Protein AF-K9GCH3-F1 (afdb_monomer_lite)

Radius of gyration: 25.41 Å; chains: 1; bounding box: 49×34×101 Å

Organism: Penicillium digitatum (strain PHI26 / CECT 20796) (NCBI:txid1170229)

Secondary structure (DSSP, 8-state):
-PPPHHHHHHHHHHHHHHHHHHHHHHHHHH--S--HHHHHHHHHHHHHHHHHHHHHHTT---HHHHHHHHHHHHHHHHHHHHHHHHHHTTTTHHHHHHHH-TTTGGGGGGSTTS-HHHHHHHHHHHHHHHHHHHHHHHHHHHTS-----PPP-----

Foldseek 3Di:
DDDDPVRVVLVVVVCVLCVLVVVLVVVVVPDPDDCLQVVVVSLVVNLVSLVVLLVVLVVPDDVSSVVVNVVSVVVSVVSCVVVVCVCPVPVHSSLLVNLVDPVRHLVVQVDPVHDPVVSVSSVVSNVVVCVVVVVVVVVVVVPPDDDDPDDDDDDDD

pLDDT: mean 81.86, std 14.92, range [34.97, 95.19]

Sequence (157 aa):
MALNNDEWRQIDYLLCLTKPFYEYTLALSKTRDVTAHLVFQIYNMLFEHLEKSIKQLQRKHVPWKQQMLSSLEAGRLKLDEYYSQTDHDRDHIYAISTMLAPDNRFQFFLTDDWTKEWRDKYRASFQDTLLPYQERQAMTINDRPGICRSEKSVQND

Structure (mmCIF, N/CA/C/O backbone):
data_AF-K9GCH3-F1
#
_entry.id   AF-K9GCH3-F1
#
loop_
_atom_site.group_PDB
_atom_site.id
_atom_site.type_symbol
_atom_site.label_atom_id
_atom_site.label_alt_id
_atom_site.label_comp_id
_atom_site.label_asym_id
_atom_site.label_entity_id
_atom_site.label_seq_id
_atom_site.pdbx_PDB_ins_code
_atom_site.Cartn_x
_atom_site.Cartn_y
_atom_site.Cartn_z
_atom_site.occupancy
_atom_site.B_iso_or_equiv
_atom_site.auth_seq_id
_atom_site.auth_comp_id
_atom_site.auth_asym_id
_atom_site.auth_atom_id
_atom_site.pdbx_PDB_model_num
ATOM 1 N N . MET A 1 1 ? -11.963 -17.319 31.249 1.00 64.12 1 MET A N 1
ATOM 2 C CA . MET A 1 1 ? -12.598 -15.984 31.196 1.00 64.12 1 MET A CA 1
ATOM 3 C C . MET A 1 1 ? -13.228 -15.827 29.826 1.00 64.12 1 MET A C 1
ATOM 5 O O . MET A 1 1 ? -12.557 -16.140 28.853 1.00 64.12 1 MET A O 1
ATOM 9 N N . ALA A 1 2 ? -14.499 -15.434 29.755 1.00 81.50 2 ALA A N 1
ATOM 10 C CA . ALA A 1 2 ? -15.162 -15.110 28.493 1.00 81.50 2 ALA A CA 1
ATOM 11 C C . ALA A 1 2 ? -15.005 -13.609 28.224 1.00 81.50 2 ALA A C 1
ATOM 13 O O . ALA A 1 2 ? -15.106 -12.819 29.162 1.00 81.50 2 ALA A O 1
ATOM 14 N N . LEU A 1 3 ? -14.740 -13.241 26.971 1.00 87.12 3 LEU A N 1
ATOM 15 C CA . LEU A 1 3 ? -14.638 -11.843 26.560 1.00 87.12 3 LEU A CA 1
ATOM 16 C C . LEU A 1 3 ? -16.002 -11.156 26.671 1.00 87.12 3 LEU A C 1
ATOM 18 O O . LEU A 1 3 ? -17.043 -11.767 26.407 1.00 87.12 3 LEU A O 1
ATOM 22 N N . ASN A 1 4 ? -15.991 -9.883 27.044 1.00 91.38 4 ASN A N 1
ATOM 23 C CA . ASN A 1 4 ? -17.181 -9.047 27.068 1.00 91.38 4 ASN A CA 1
ATOM 24 C C . ASN A 1 4 ? -17.559 -8.560 25.652 1.00 91.38 4 ASN A C 1
ATOM 26 O O . ASN A 1 4 ? -16.817 -8.726 24.684 1.00 91.38 4 ASN A O 1
ATOM 30 N N . ASN A 1 5 ? -18.738 -7.947 25.518 1.00 89.38 5 ASN A N 1
ATOM 31 C CA . ASN A 1 5 ? -19.256 -7.507 24.217 1.00 89.38 5 ASN A CA 1
ATOM 32 C C . ASN A 1 5 ? -18.364 -6.473 23.509 1.00 89.38 5 ASN A C 1
ATOM 34 O O . ASN A 1 5 ? -18.301 -6.464 22.280 1.00 89.38 5 ASN A O 1
ATOM 38 N N . ASP A 1 6 ? -17.693 -5.595 24.254 1.00 88.19 6 ASP A N 1
ATOM 39 C CA . ASP A 1 6 ? -16.802 -4.595 23.665 1.00 88.19 6 ASP A CA 1
ATOM 40 C C . ASP A 1 6 ? -15.468 -5.212 23.239 1.00 88.19 6 ASP A C 1
ATOM 42 O O . ASP A 1 6 ? -14.931 -4.835 22.200 1.00 88.19 6 ASP A O 1
ATOM 46 N N . GLU A 1 7 ? -14.959 -6.190 23.984 1.00 90.12 7 GLU A N 1
ATOM 47 C CA . GLU A 1 7 ? -13.775 -6.969 23.613 1.00 90.12 7 GLU A CA 1
ATOM 48 C C . GLU A 1 7 ? -14.023 -7.800 22.347 1.00 90.12 7 GLU A C 1
ATOM 50 O O . GLU A 1 7 ? -13.195 -7.792 21.438 1.00 90.12 7 GLU A O 1
ATOM 55 N N . TRP A 1 8 ? -15.190 -8.440 22.217 1.00 93.81 8 TRP A N 1
ATOM 56 C CA . TRP A 1 8 ? -15.566 -9.129 20.977 1.00 93.81 8 TRP A CA 1
ATOM 57 C C . TRP A 1 8 ? -15.628 -8.176 19.783 1.00 93.81 8 TRP A C 1
ATOM 59 O O . TRP A 1 8 ? -15.071 -8.467 18.728 1.00 93.81 8 TRP A O 1
ATOM 69 N N . ARG A 1 9 ? -16.214 -6.987 19.965 1.00 91.06 9 ARG A N 1
ATOM 70 C CA . ARG A 1 9 ? -16.244 -5.955 18.918 1.00 91.06 9 ARG A CA 1
ATOM 71 C C . ARG A 1 9 ? -14.855 -5.454 18.537 1.00 91.06 9 ARG A C 1
ATOM 73 O O . ARG A 1 9 ? -14.632 -5.131 17.373 1.00 91.06 9 ARG A O 1
ATOM 80 N N . GLN A 1 10 ? -13.932 -5.360 19.494 1.00 91.38 10 GLN A N 1
ATOM 81 C CA . GLN A 1 10 ? -12.538 -5.015 19.210 1.00 91.38 10 GLN A CA 1
ATOM 82 C C . GLN A 1 10 ? -11.875 -6.085 18.341 1.00 91.38 10 GLN A C 1
ATOM 84 O O . GLN A 1 10 ? -11.209 -5.736 17.367 1.00 91.38 10 GLN A O 1
ATOM 89 N N . ILE A 1 11 ? -12.100 -7.367 18.645 1.00 92.69 11 ILE A N 1
ATOM 90 C CA . ILE A 1 11 ? -11.590 -8.486 17.841 1.00 92.69 11 ILE A CA 1
ATOM 91 C C . ILE A 1 11 ? -12.171 -8.452 16.429 1.00 92.69 11 ILE A C 1
ATOM 93 O O . ILE A 1 11 ? -11.406 -8.523 15.471 1.00 92.69 11 ILE A O 1
ATOM 97 N N . ASP A 1 12 ? -13.485 -8.277 16.280 1.00 92.75 12 ASP A N 1
ATOM 98 C CA . ASP A 1 12 ? -14.121 -8.177 14.960 1.00 92.75 12 ASP A CA 1
ATOM 99 C C . ASP A 1 12 ? -13.510 -7.043 14.131 1.00 92.75 12 ASP A C 1
ATOM 101 O O . ASP A 1 12 ? -13.238 -7.193 12.938 1.00 92.75 12 ASP A O 1
ATOM 105 N N . TYR A 1 13 ? -13.241 -5.906 14.777 1.00 91.44 13 TYR A N 1
ATOM 106 C CA . TYR A 1 13 ? -12.613 -4.767 14.125 1.00 91.44 13 TYR A CA 1
ATOM 107 C C . TYR A 1 13 ? -11.171 -5.075 13.702 1.00 91.44 13 TYR A C 1
ATOM 109 O O . TYR A 1 13 ? -10.799 -4.801 12.564 1.00 91.44 13 TYR A O 1
ATOM 117 N N . LEU A 1 14 ? -10.372 -5.695 14.576 1.00 91.94 14 LEU A N 1
ATOM 118 C CA . LEU A 1 14 ? -9.004 -6.120 14.262 1.00 91.94 14 LEU A CA 1
ATOM 119 C C . LEU A 1 14 ? -8.967 -7.138 13.123 1.00 91.94 14 LEU A C 1
ATOM 121 O O . LEU A 1 14 ? -8.120 -7.033 12.236 1.00 91.94 14 LEU A O 1
ATOM 125 N N . LEU A 1 15 ? -9.895 -8.093 13.103 1.00 93.69 15 LEU A N 1
ATOM 126 C CA . LEU A 1 15 ? -10.019 -9.058 12.015 1.00 93.69 15 LEU A CA 1
ATOM 127 C C . LEU A 1 15 ? -10.349 -8.349 10.704 1.00 93.69 15 LEU A C 1
ATOM 129 O O . LEU A 1 15 ? -9.699 -8.601 9.695 1.00 93.69 15 LEU A O 1
ATOM 133 N N . CYS A 1 16 ? -11.299 -7.415 10.716 1.00 92.62 16 CYS A N 1
ATOM 134 C CA . CYS A 1 16 ? -11.660 -6.650 9.525 1.00 92.62 16 CYS A CA 1
ATOM 135 C C . CYS A 1 16 ? -10.485 -5.794 9.014 1.00 92.62 16 CYS A C 1
ATOM 137 O O . CYS A 1 16 ? -10.238 -5.719 7.811 1.00 92.62 16 CYS A O 1
ATOM 139 N N . LEU A 1 17 ? -9.709 -5.203 9.928 1.00 92.25 17 LEU A N 1
ATOM 140 C CA . LEU A 1 17 ? -8.514 -4.428 9.599 1.00 92.25 17 LEU A CA 1
ATOM 141 C C . LEU A 1 17 ? -7.393 -5.282 9.001 1.00 92.25 17 LEU A C 1
ATOM 143 O O . LEU A 1 17 ? -6.761 -4.861 8.036 1.00 92.25 17 LEU A O 1
ATOM 147 N N . THR A 1 18 ? -7.137 -6.457 9.576 1.00 93.06 18 THR A N 1
ATOM 148 C CA . THR A 1 18 ? -5.985 -7.310 9.231 1.00 93.06 18 THR A CA 1
ATOM 149 C C . THR A 1 18 ? -6.273 -8.294 8.102 1.00 93.06 18 THR A C 1
ATOM 151 O O . THR A 1 18 ? -5.343 -8.758 7.443 1.00 93.06 18 THR A O 1
ATOM 154 N N . LYS A 1 19 ? -7.545 -8.582 7.816 1.00 94.44 19 LYS A N 1
ATOM 155 C CA . LYS A 1 19 ? -7.950 -9.514 6.760 1.00 94.44 19 LYS A CA 1
ATOM 156 C C . LYS A 1 19 ? -7.368 -9.168 5.379 1.00 94.44 19 LYS A C 1
ATOM 158 O O . LYS A 1 19 ? -6.804 -10.079 4.778 1.00 94.44 19 LYS A O 1
ATOM 163 N N . PRO A 1 20 ? -7.386 -7.910 4.891 1.00 94.44 20 PRO A N 1
ATOM 164 C CA . PRO A 1 20 ? -6.753 -7.583 3.611 1.00 94.44 20 PRO A CA 1
ATOM 165 C C . PRO A 1 20 ? -5.253 -7.901 3.579 1.00 94.44 20 PRO A C 1
ATOM 167 O O . PRO A 1 20 ? -4.752 -8.418 2.585 1.00 94.44 20 PRO A O 1
ATOM 170 N N . PHE A 1 21 ? -4.529 -7.675 4.682 1.00 91.31 21 PHE A N 1
ATOM 171 C CA . PHE A 1 21 ? -3.108 -8.031 4.776 1.00 91.31 21 PHE A CA 1
ATOM 172 C C . PHE A 1 21 ? -2.906 -9.539 4.639 1.00 91.31 21 PHE A C 1
ATOM 174 O O . PHE A 1 21 ? -2.030 -9.984 3.896 1.00 91.31 21 PHE A O 1
ATOM 181 N N . TYR A 1 22 ? -3.733 -10.331 5.321 1.00 93.19 22 TYR A N 1
ATOM 182 C CA . TYR A 1 22 ? -3.701 -11.785 5.201 1.00 93.19 22 TYR A CA 1
ATOM 183 C C . TYR A 1 22 ? -4.010 -12.248 3.772 1.00 93.19 22 TYR A C 1
ATOM 185 O O . TYR A 1 22 ? -3.278 -13.061 3.214 1.00 93.19 22 TYR A O 1
ATOM 193 N N . GLU A 1 23 ? -5.061 -11.713 3.152 1.00 94.06 23 GLU A N 1
ATOM 194 C CA . GLU A 1 23 ? -5.471 -12.105 1.802 1.00 94.06 23 GLU A CA 1
ATOM 195 C C . GLU A 1 23 ? -4.392 -11.787 0.763 1.00 94.06 23 GLU A C 1
ATOM 197 O O . GLU A 1 23 ? -4.042 -12.658 -0.035 1.00 94.06 23 GLU A O 1
ATOM 202 N N . TYR A 1 24 ? -3.797 -10.592 0.810 1.00 92.19 24 TYR A N 1
ATOM 203 C CA . TYR A 1 24 ? -2.739 -10.222 -0.128 1.00 92.19 24 TYR A CA 1
ATOM 204 C C . TYR A 1 24 ? -1.436 -10.984 0.106 1.00 92.19 24 TYR A C 1
ATOM 206 O O . TYR A 1 24 ? -0.814 -11.427 -0.858 1.00 92.19 24 TYR A O 1
ATOM 214 N N . THR A 1 25 ? -1.023 -11.195 1.359 1.00 89.06 25 THR A N 1
ATOM 215 C CA . THR A 1 25 ? 0.178 -12.002 1.652 1.00 89.06 25 THR A CA 1
ATOM 216 C C . THR A 1 25 ? -0.012 -13.463 1.242 1.00 89.06 25 THR A C 1
ATOM 218 O O . THR A 1 25 ? 0.889 -14.070 0.657 1.00 89.06 25 THR A O 1
ATOM 221 N N . LEU A 1 26 ? -1.208 -14.022 1.448 1.00 91.56 26 LEU A N 1
ATOM 222 C CA . LEU A 1 26 ? -1.549 -15.361 0.982 1.00 91.56 26 LEU A CA 1
ATOM 223 C C . LEU A 1 26 ? -1.569 -15.441 -0.549 1.00 91.56 26 LEU A C 1
ATOM 225 O O . LEU A 1 26 ? -1.064 -16.412 -1.107 1.00 91.56 26 LEU A O 1
ATOM 229 N N . ALA A 1 27 ? -2.129 -14.443 -1.231 1.00 89.56 27 ALA A N 1
ATOM 230 C CA . ALA A 1 27 ? -2.123 -14.390 -2.689 1.00 89.56 27 ALA A CA 1
ATOM 231 C C . ALA A 1 27 ? -0.687 -14.329 -3.233 1.00 89.56 27 ALA A C 1
ATOM 233 O O . ALA A 1 27 ? -0.313 -15.165 -4.051 1.00 89.56 27 ALA A O 1
ATOM 234 N N . LEU A 1 28 ? 0.142 -13.420 -2.706 1.00 88.88 28 LEU A N 1
ATOM 235 C CA . LEU A 1 28 ? 1.542 -13.268 -3.108 1.00 88.88 28 LEU A CA 1
ATOM 236 C C . LEU A 1 28 ? 2.371 -14.535 -2.870 1.00 88.88 28 LEU A C 1
ATOM 238 O O . LEU A 1 28 ? 3.164 -14.904 -3.728 1.00 88.88 28 LEU A O 1
ATOM 242 N N . SER A 1 29 ? 2.174 -15.224 -1.742 1.00 87.44 29 SER A N 1
ATOM 243 C CA . SER A 1 29 ? 2.915 -16.458 -1.424 1.00 87.44 29 SER A CA 1
ATOM 244 C C . SER A 1 29 ? 2.577 -17.646 -2.330 1.00 87.44 29 SER A C 1
ATOM 246 O O . SER A 1 29 ? 3.364 -18.586 -2.431 1.00 87.44 29 SER A O 1
ATOM 248 N N . LYS A 1 30 ? 1.416 -17.622 -2.996 1.00 88.75 30 LYS A N 1
ATOM 249 C CA . LYS A 1 30 ? 1.009 -18.653 -3.963 1.00 88.75 30 LYS A CA 1
ATOM 250 C C . LYS A 1 30 ? 1.515 -18.368 -5.377 1.00 88.75 30 LYS A C 1
ATOM 252 O O . LYS A 1 30 ? 1.554 -19.290 -6.194 1.00 88.75 30 LYS A O 1
ATOM 257 N N . THR A 1 31 ? 1.893 -17.127 -5.668 1.00 86.06 31 THR A N 1
ATOM 258 C CA . THR A 1 31 ? 2.397 -16.720 -6.981 1.00 86.06 31 THR A CA 1
ATOM 259 C C . THR A 1 31 ? 3.834 -17.196 -7.167 1.00 86.06 31 THR A C 1
ATOM 261 O O . THR A 1 31 ? 4.685 -16.990 -6.306 1.00 86.06 31 THR A O 1
ATOM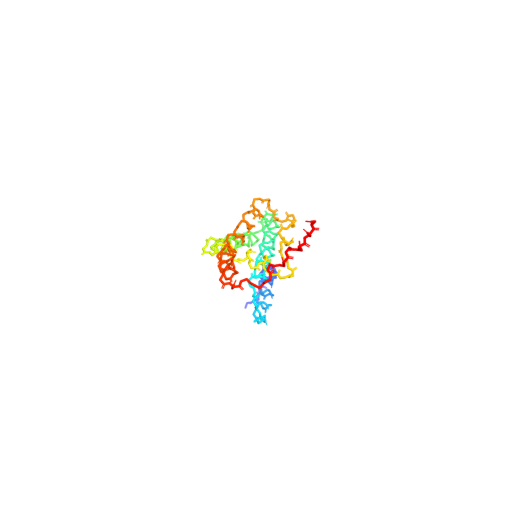 264 N N . ARG A 1 32 ? 4.109 -17.847 -8.302 1.00 83.31 32 ARG A N 1
ATOM 265 C CA . ARG A 1 32 ? 5.452 -18.345 -8.654 1.00 83.31 32 ARG A CA 1
ATOM 266 C C . ARG A 1 32 ? 6.221 -17.417 -9.597 1.00 83.31 32 ARG A C 1
ATOM 268 O O . ARG A 1 32 ? 7.422 -17.600 -9.767 1.00 83.31 32 ARG A O 1
ATOM 275 N N . ASP A 1 33 ? 5.533 -16.442 -10.180 1.00 83.00 33 ASP A N 1
ATOM 276 C CA . ASP A 1 33 ? 6.090 -15.464 -11.113 1.00 83.00 33 ASP A CA 1
ATOM 277 C C . ASP A 1 33 ? 6.608 -14.205 -10.399 1.00 83.00 33 ASP A C 1
ATOM 279 O O . ASP A 1 33 ? 6.483 -14.050 -9.183 1.00 83.00 33 ASP A O 1
ATOM 283 N N . VAL A 1 34 ? 7.194 -13.278 -11.162 1.00 82.31 34 VAL A N 1
ATOM 284 C CA . VAL A 1 34 ? 7.693 -11.996 -10.643 1.00 82.31 34 VAL A CA 1
ATOM 285 C C . VAL A 1 34 ? 6.536 -11.166 -10.086 1.00 82.31 34 VAL A C 1
ATOM 287 O O . VAL A 1 34 ? 5.636 -10.773 -10.819 1.00 82.31 34 VAL A O 1
ATOM 290 N N . THR A 1 35 ? 6.587 -10.831 -8.799 1.00 84.44 35 THR A N 1
ATOM 291 C CA . THR A 1 35 ? 5.484 -10.170 -8.078 1.00 84.44 35 THR A CA 1
ATOM 292 C C . THR A 1 35 ? 5.692 -8.679 -7.830 1.00 84.44 35 THR A C 1
ATOM 294 O O . THR A 1 35 ? 4.779 -8.022 -7.341 1.00 84.44 35 THR A O 1
ATOM 297 N N . ALA A 1 36 ? 6.850 -8.109 -8.181 1.00 84.25 36 ALA A N 1
ATOM 298 C CA . ALA A 1 36 ? 7.194 -6.721 -7.846 1.00 84.25 36 ALA A CA 1
ATOM 299 C C . ALA A 1 36 ? 6.146 -5.686 -8.313 1.00 84.25 36 ALA A C 1
ATOM 301 O O . ALA A 1 36 ? 5.867 -4.726 -7.603 1.00 84.25 36 ALA A O 1
ATOM 302 N N . HIS A 1 37 ? 5.514 -5.903 -9.469 1.00 81.31 37 HIS A N 1
ATOM 303 C CA . HIS A 1 37 ? 4.439 -5.041 -9.972 1.00 81.31 37 HIS A CA 1
ATOM 304 C C . HIS A 1 37 ? 3.130 -5.170 -9.168 1.00 81.31 37 HIS A C 1
ATOM 306 O O . HIS A 1 37 ? 2.453 -4.178 -8.916 1.00 81.31 37 HIS A O 1
ATOM 312 N N . LEU A 1 38 ? 2.790 -6.382 -8.714 1.00 84.56 38 LEU A N 1
ATOM 313 C CA . LEU A 1 38 ? 1.615 -6.637 -7.868 1.00 84.56 38 LEU A CA 1
ATOM 314 C C . LEU A 1 38 ? 1.787 -6.018 -6.487 1.00 84.56 38 LEU A C 1
ATOM 316 O O . LEU A 1 38 ? 0.848 -5.482 -5.908 1.00 84.56 38 LEU A O 1
ATOM 320 N N . VAL A 1 39 ? 3.009 -6.096 -5.969 1.00 85.31 39 VAL A N 1
ATOM 321 C CA . VAL A 1 39 ? 3.390 -5.586 -4.659 1.00 85.31 39 VAL A CA 1
ATOM 322 C C . VAL A 1 39 ? 3.090 -4.084 -4.546 1.00 85.31 39 VAL A C 1
ATOM 324 O O . VAL A 1 39 ? 2.462 -3.670 -3.574 1.00 85.31 39 VAL A O 1
ATOM 327 N N . PHE A 1 40 ? 3.403 -3.293 -5.579 1.00 83.75 40 PHE A N 1
ATOM 328 C CA . PHE A 1 40 ? 3.076 -1.862 -5.622 1.00 83.75 40 PHE A CA 1
ATOM 329 C C . PHE A 1 40 ? 1.569 -1.590 -5.513 1.00 83.75 40 PHE A C 1
ATOM 331 O O . PHE A 1 40 ? 1.121 -0.776 -4.706 1.00 83.75 40 PHE A O 1
ATOM 338 N N . GLN A 1 41 ? 0.770 -2.308 -6.304 1.00 83.75 41 GLN A N 1
ATOM 339 C CA . GLN A 1 41 ? -0.684 -2.169 -6.296 1.00 83.75 41 GLN A CA 1
ATOM 340 C C . GLN A 1 41 ? -1.286 -2.578 -4.945 1.00 83.75 41 GLN A C 1
ATOM 342 O O . GLN A 1 41 ? -2.157 -1.886 -4.417 1.00 83.75 41 GLN A O 1
ATOM 347 N N . ILE A 1 42 ? -0.806 -3.682 -4.371 1.00 88.19 42 ILE A N 1
ATOM 348 C CA . ILE A 1 42 ? -1.227 -4.175 -3.056 1.00 88.19 42 ILE A CA 1
ATOM 349 C C . ILE A 1 42 ? -0.964 -3.128 -1.977 1.00 88.19 42 ILE A C 1
ATOM 351 O O . ILE A 1 42 ? -1.830 -2.908 -1.131 1.00 88.19 42 ILE A O 1
ATOM 355 N N . TYR A 1 43 ? 0.181 -2.446 -2.019 1.00 85.56 43 TYR A N 1
ATOM 356 C CA . TYR A 1 43 ? 0.473 -1.390 -1.055 1.00 85.56 43 TYR A CA 1
ATOM 357 C C . TYR A 1 43 ? -0.519 -0.247 -1.140 1.00 85.56 43 TYR A C 1
ATOM 359 O O . TYR A 1 43 ? -1.115 0.079 -0.117 1.00 85.56 43 TYR A O 1
ATOM 367 N N . ASN A 1 44 ? -0.788 0.286 -2.331 1.00 84.81 44 ASN A N 1
ATOM 368 C CA . ASN A 1 44 ? -1.770 1.363 -2.476 1.00 84.81 44 ASN A CA 1
ATOM 369 C C . ASN A 1 44 ? -3.140 0.968 -1.898 1.00 84.81 44 ASN A C 1
ATOM 371 O O . ASN A 1 44 ? -3.725 1.728 -1.128 1.00 84.81 44 ASN A O 1
ATOM 375 N N . MET A 1 45 ? -3.604 -0.259 -2.162 1.00 89.06 45 MET A N 1
ATOM 376 C CA . MET A 1 45 ? -4.867 -0.762 -1.603 1.00 89.06 45 MET A CA 1
ATOM 377 C C . MET A 1 45 ? -4.833 -0.907 -0.072 1.00 89.06 45 MET A C 1
ATOM 379 O O . MET A 1 45 ? -5.818 -0.601 0.603 1.00 89.06 45 MET A O 1
ATOM 383 N N . LEU A 1 46 ? -3.715 -1.369 0.499 1.00 90.94 46 LEU A N 1
ATOM 384 C CA . LEU A 1 46 ? -3.548 -1.503 1.949 1.00 90.94 46 LEU A CA 1
ATOM 385 C C . LEU A 1 46 ? -3.495 -0.141 2.654 1.00 90.94 46 LEU A C 1
ATOM 387 O O . LEU A 1 46 ? -4.136 0.026 3.695 1.00 90.94 46 LEU A O 1
ATOM 391 N N . PHE A 1 47 ? -2.784 0.838 2.089 1.00 89.94 47 PHE A N 1
ATOM 392 C CA . PHE A 1 47 ? -2.765 2.207 2.609 1.00 89.94 47 PHE A CA 1
ATOM 393 C C . PHE A 1 47 ? -4.149 2.839 2.548 1.00 89.94 47 PHE A C 1
ATOM 395 O O . PHE A 1 47 ? -4.619 3.367 3.554 1.00 89.94 47 PHE A O 1
ATOM 402 N N . GLU A 1 48 ? -4.842 2.718 1.417 1.00 90.62 48 GLU A N 1
ATOM 403 C CA . GLU A 1 48 ? -6.189 3.261 1.265 1.00 90.62 48 GLU A CA 1
ATOM 404 C C . GLU A 1 48 ? -7.166 2.647 2.289 1.00 90.62 48 GLU A C 1
ATOM 406 O O . GLU A 1 48 ? -7.967 3.357 2.905 1.00 90.62 48 GLU A O 1
ATOM 411 N N . HIS A 1 49 ? -7.074 1.334 2.529 1.00 93.19 49 HIS A N 1
ATOM 412 C CA . HIS A 1 49 ? -7.854 0.632 3.555 1.00 93.19 49 HIS A CA 1
ATOM 413 C C . HIS A 1 49 ? -7.583 1.162 4.971 1.00 93.19 49 HIS A C 1
ATOM 415 O O . HIS A 1 49 ? -8.525 1.445 5.727 1.00 93.19 49 HIS A O 1
ATOM 421 N N . LEU A 1 50 ? -6.309 1.351 5.330 1.00 92.94 50 LEU A N 1
ATOM 422 C CA . LEU A 1 50 ? -5.929 1.928 6.621 1.00 92.94 50 LEU A CA 1
ATOM 423 C C . LEU A 1 50 ? -6.421 3.369 6.764 1.00 92.94 50 LEU A C 1
ATOM 425 O O . LEU A 1 50 ? -7.022 3.711 7.780 1.00 92.94 50 LEU A O 1
ATOM 429 N N . GLU A 1 51 ? -6.234 4.205 5.748 1.00 93.12 51 GLU A N 1
ATOM 430 C CA . GLU A 1 51 ? -6.647 5.608 5.779 1.00 93.12 51 GLU A CA 1
ATOM 431 C C . GLU A 1 51 ? -8.162 5.770 5.888 1.00 93.12 51 GLU A C 1
ATOM 433 O O . GLU A 1 51 ? -8.643 6.606 6.659 1.00 93.12 51 GLU A O 1
ATOM 438 N N . LYS A 1 52 ? -8.938 4.9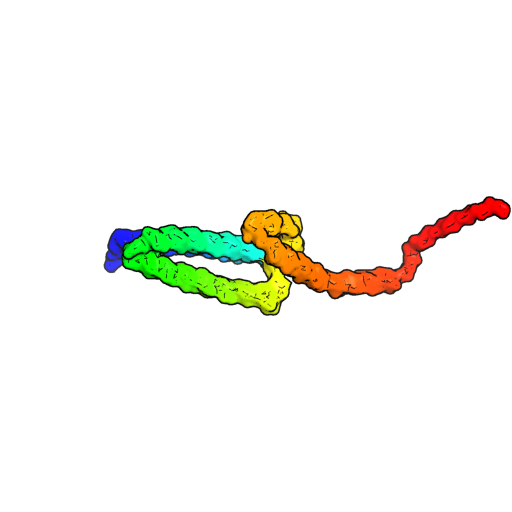51 5.167 1.00 93.44 52 LYS A N 1
ATOM 439 C CA . LYS A 1 52 ? -10.400 4.899 5.319 1.00 93.44 52 LYS A CA 1
ATOM 440 C C . LYS A 1 52 ? -10.782 4.547 6.757 1.00 93.44 52 LYS A C 1
ATOM 442 O O . LYS A 1 52 ? -11.647 5.208 7.336 1.00 93.44 52 LYS A O 1
ATOM 447 N N . SER A 1 53 ? -10.118 3.555 7.345 1.00 93.56 53 SER A N 1
ATOM 448 C CA . SER A 1 53 ? -10.373 3.108 8.718 1.00 93.56 53 SER A CA 1
ATOM 449 C C . SER A 1 53 ? -10.014 4.176 9.760 1.00 93.56 53 SER A C 1
ATOM 451 O O . SER A 1 53 ? -10.800 4.435 10.674 1.00 93.56 53 SER A O 1
ATOM 453 N N . ILE A 1 54 ? -8.878 4.859 9.587 1.00 94.75 54 ILE A N 1
ATOM 454 C CA . ILE A 1 54 ? -8.440 5.994 10.415 1.00 94.75 54 ILE A CA 1
ATOM 455 C C . ILE A 1 54 ? -9.472 7.128 10.344 1.00 94.75 54 ILE A C 1
ATOM 457 O O . ILE A 1 54 ? -9.992 7.549 11.378 1.00 94.75 54 ILE A O 1
ATOM 461 N N . LYS A 1 55 ? -9.865 7.561 9.135 1.00 94.94 55 LYS A N 1
ATOM 462 C CA . LYS A 1 55 ? -10.870 8.626 8.927 1.00 94.94 55 LYS A CA 1
ATOM 463 C C . LYS A 1 55 ? -12.208 8.314 9.606 1.00 94.94 55 LYS A C 1
ATOM 465 O O . LYS A 1 55 ? -12.886 9.215 10.102 1.00 94.94 55 LYS A O 1
ATOM 470 N N . GLN A 1 56 ? -12.615 7.044 9.635 1.00 92.25 56 GLN A N 1
ATOM 471 C CA . GLN A 1 56 ? -13.836 6.620 10.324 1.00 92.25 56 GLN A CA 1
ATOM 472 C C . GLN A 1 56 ? -13.698 6.673 11.853 1.00 92.25 56 GLN A C 1
ATOM 474 O O . GLN A 1 56 ? -14.640 7.096 12.532 1.00 92.25 56 GLN A O 1
ATOM 479 N N . LEU A 1 57 ? -12.544 6.270 12.396 1.00 92.38 57 LEU A N 1
ATOM 480 C CA . LEU A 1 57 ? -12.276 6.243 13.837 1.00 92.38 57 LEU A CA 1
ATOM 481 C C . LEU A 1 57 ? -12.020 7.625 14.439 1.00 92.38 57 LEU A C 1
ATOM 483 O O . LEU A 1 57 ? -12.434 7.860 15.572 1.00 92.38 57 LEU A O 1
ATOM 487 N N . GLN A 1 58 ? -11.451 8.563 13.678 1.00 93.19 58 GLN A N 1
ATOM 488 C CA . GLN A 1 58 ? -11.253 9.957 14.106 1.00 93.19 58 GLN A CA 1
ATOM 489 C C . GLN A 1 58 ? -12.549 10.621 14.598 1.00 93.19 58 GLN A C 1
ATOM 491 O O . GLN A 1 58 ? -12.524 11.479 15.473 1.00 93.19 58 GLN A O 1
ATOM 496 N N . ARG A 1 59 ? -13.708 10.182 14.090 1.00 93.19 59 ARG A N 1
ATOM 497 C CA . ARG A 1 59 ? -15.035 10.693 14.475 1.00 93.19 59 ARG A CA 1
ATOM 498 C C . ARG A 1 59 ? -15.613 10.030 15.735 1.00 93.19 59 ARG A C 1
ATOM 500 O O . ARG A 1 59 ? -16.779 10.255 16.058 1.00 93.19 59 ARG A O 1
ATOM 507 N N . LYS A 1 60 ? -14.884 9.122 16.397 1.00 90.94 60 LYS A N 1
ATOM 508 C CA . LYS A 1 60 ? -15.400 8.268 17.483 1.00 90.94 60 LYS A CA 1
ATOM 509 C C . LYS A 1 60 ? -14.610 8.475 18.770 1.00 90.94 60 LYS A C 1
ATOM 511 O O . LYS A 1 60 ? -13.455 8.098 18.832 1.00 90.94 60 LYS A O 1
ATOM 516 N N . HIS A 1 61 ? -15.253 8.931 19.841 1.00 91.25 61 HIS A N 1
ATOM 517 C CA . HIS A 1 61 ? -14.576 9.250 21.113 1.00 91.25 61 HIS A CA 1
ATOM 518 C C . HIS A 1 61 ? -14.563 8.117 22.156 1.00 91.25 61 HIS A C 1
ATOM 520 O O . HIS A 1 61 ? -14.140 8.322 23.288 1.00 91.25 61 HIS A O 1
ATOM 526 N N . VAL A 1 62 ? -15.037 6.917 21.806 1.00 91.75 62 VAL A N 1
ATOM 527 C CA . VAL A 1 62 ? -15.054 5.779 22.742 1.00 91.75 62 VAL A CA 1
ATOM 528 C C . VAL A 1 62 ? -13.609 5.336 23.039 1.00 91.75 62 VAL A C 1
ATOM 530 O O . VAL A 1 62 ? -12.857 5.172 22.076 1.00 91.75 62 VAL A O 1
ATOM 533 N N . PRO A 1 63 ? -13.217 5.082 24.307 1.00 92.31 63 PRO A N 1
ATOM 534 C CA . PRO A 1 63 ? -11.819 4.833 24.679 1.00 92.31 63 PRO A CA 1
ATOM 535 C C . PRO A 1 63 ? -11.116 3.753 23.847 1.00 92.31 63 PRO A C 1
ATOM 537 O O . PRO A 1 63 ? -10.056 4.006 23.281 1.00 92.31 63 PRO A O 1
ATOM 540 N N . TRP A 1 64 ? -11.738 2.583 23.672 1.00 91.56 64 TRP A N 1
ATOM 541 C CA . TRP A 1 64 ? -11.133 1.497 22.891 1.00 91.56 64 TRP A CA 1
ATOM 542 C C . TRP A 1 64 ? -10.990 1.838 21.399 1.00 91.56 64 TRP A C 1
ATOM 544 O O . TRP A 1 64 ? -10.072 1.366 20.733 1.00 91.56 64 TRP A O 1
ATOM 554 N N . LYS A 1 65 ? -11.861 2.699 20.855 1.00 93.44 65 LYS A N 1
ATOM 555 C CA . LYS A 1 65 ? -11.765 3.174 19.463 1.00 93.44 65 LYS A CA 1
ATOM 556 C C . LYS A 1 65 ? -10.640 4.185 19.289 1.00 93.44 65 LYS A C 1
ATOM 558 O O . LYS A 1 65 ? -10.007 4.193 18.242 1.00 93.44 65 LYS A O 1
ATOM 563 N N . GLN A 1 66 ? -10.380 4.999 20.307 1.00 94.75 66 GLN A N 1
ATOM 564 C CA . GLN A 1 66 ? -9.239 5.914 20.329 1.00 94.75 66 GLN A CA 1
ATOM 565 C C . GLN A 1 66 ? -7.912 5.151 20.431 1.00 94.75 66 GLN A C 1
ATOM 567 O O . GLN A 1 66 ? -6.965 5.475 19.724 1.00 94.75 66 GLN A O 1
ATOM 572 N N . GLN A 1 67 ? -7.865 4.074 21.221 1.00 92.94 67 GLN A N 1
ATOM 573 C CA . GLN A 1 67 ? -6.718 3.157 21.238 1.00 92.94 67 GLN A CA 1
ATOM 574 C C . GLN A 1 67 ? -6.521 2.442 19.891 1.00 92.94 67 GLN A C 1
ATOM 576 O O . GLN A 1 67 ? -5.393 2.273 19.430 1.00 92.94 67 GLN A O 1
ATOM 581 N N . MET A 1 68 ? -7.611 2.046 19.229 1.00 93.50 68 MET A N 1
ATOM 582 C CA . MET A 1 68 ? -7.541 1.489 17.877 1.00 93.50 68 MET A CA 1
ATOM 583 C C . MET A 1 68 ? -7.007 2.518 16.875 1.00 93.50 68 MET A C 1
ATOM 585 O O . MET A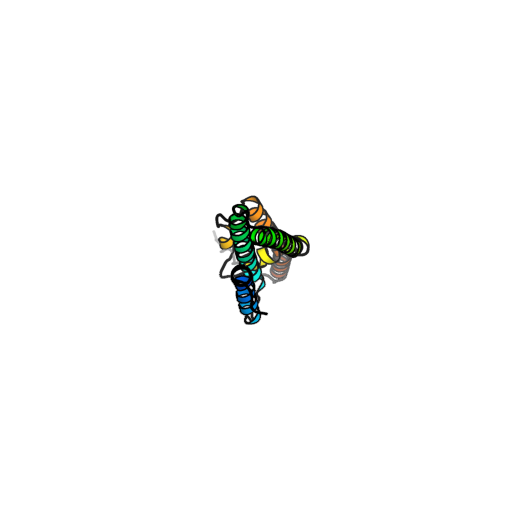 1 68 ? -6.155 2.190 16.057 1.00 93.50 68 MET A O 1
ATOM 589 N N . LEU A 1 69 ? -7.478 3.766 16.958 1.00 95.19 69 LEU A N 1
ATOM 590 C CA . LEU A 1 69 ? -7.030 4.864 16.103 1.00 95.19 69 LEU A CA 1
ATOM 591 C C . LEU A 1 69 ? -5.520 5.084 16.225 1.00 95.19 69 LEU A C 1
ATOM 593 O O . LEU A 1 69 ? -4.834 5.050 15.207 1.00 95.19 69 LEU A O 1
ATOM 597 N N . SER A 1 70 ? -4.998 5.225 17.446 1.00 94.56 70 SER A N 1
ATOM 598 C CA . SER A 1 70 ? -3.559 5.427 17.654 1.00 94.56 70 SER A CA 1
ATOM 599 C C . SER A 1 70 ? -2.728 4.241 17.160 1.00 94.56 70 SER A C 1
ATOM 601 O O . SER A 1 70 ? -1.662 4.425 16.573 1.00 94.56 70 SER A O 1
ATOM 603 N N . SER A 1 71 ? -3.240 3.019 17.327 1.00 93.06 71 SER A N 1
ATOM 604 C CA . SER A 1 71 ? -2.596 1.807 16.809 1.00 93.06 71 SER A CA 1
ATOM 605 C C . SER A 1 71 ? -2.544 1.797 15.278 1.00 93.06 71 SER A C 1
ATOM 607 O O . SER A 1 71 ? -1.522 1.433 14.697 1.00 93.06 71 SER A O 1
ATOM 609 N N . LEU A 1 72 ? -3.620 2.225 14.611 1.00 94.38 72 LEU A N 1
ATOM 610 C CA . LEU A 1 72 ? -3.662 2.326 13.152 1.00 94.38 72 LEU A CA 1
ATOM 611 C C . LEU A 1 72 ? -2.753 3.426 12.612 1.00 94.38 72 LEU A C 1
ATOM 613 O O . LEU A 1 72 ? -2.092 3.211 11.600 1.00 94.38 72 LEU A O 1
ATOM 617 N N . GLU A 1 73 ? -2.692 4.581 13.272 1.00 94.94 73 GLU A N 1
ATOM 618 C CA . GLU A 1 73 ? -1.791 5.673 12.891 1.00 94.94 73 GLU A CA 1
ATOM 619 C C . GLU A 1 73 ? -0.323 5.239 13.002 1.00 94.94 73 GLU A C 1
ATOM 621 O O . GLU A 1 73 ? 0.455 5.449 12.068 1.00 94.94 73 GLU A O 1
ATOM 626 N N . ALA A 1 74 ? 0.036 4.539 14.083 1.00 94.50 74 ALA A N 1
ATOM 627 C CA . ALA A 1 74 ? 1.362 3.946 14.242 1.00 94.50 74 ALA A CA 1
ATOM 628 C C . ALA A 1 74 ? 1.655 2.882 13.167 1.00 94.50 74 ALA A C 1
ATOM 630 O O . ALA A 1 74 ? 2.741 2.867 12.588 1.00 94.50 74 ALA A O 1
ATOM 631 N N . GLY A 1 75 ? 0.679 2.022 12.853 1.00 91.38 75 GLY A N 1
ATOM 632 C CA . GLY A 1 75 ? 0.795 1.030 11.782 1.00 91.38 75 GLY A CA 1
ATOM 633 C C . GLY A 1 75 ? 1.002 1.667 10.405 1.00 91.38 75 GLY A C 1
ATOM 634 O O . GLY A 1 75 ? 1.903 1.264 9.672 1.00 91.38 75 GLY A O 1
ATOM 635 N N . ARG A 1 76 ? 0.229 2.708 10.075 1.00 92.25 76 ARG A N 1
ATOM 636 C CA . ARG A 1 76 ? 0.360 3.471 8.823 1.00 92.25 76 ARG A CA 1
ATOM 637 C C . ARG A 1 76 ? 1.742 4.104 8.701 1.00 92.25 76 ARG A C 1
ATOM 639 O O . ARG A 1 76 ? 2.359 3.993 7.648 1.00 92.25 76 ARG A O 1
ATOM 646 N N . LEU A 1 77 ? 2.238 4.724 9.774 1.00 92.00 77 LEU A N 1
ATOM 647 C CA . LEU A 1 77 ? 3.585 5.297 9.809 1.00 92.00 77 LEU A CA 1
ATOM 648 C C . LEU A 1 77 ? 4.659 4.228 9.579 1.00 92.00 77 LEU A C 1
ATOM 650 O O . LEU A 1 77 ? 5.610 4.464 8.840 1.00 92.00 77 LEU A O 1
ATOM 654 N N . LYS A 1 78 ? 4.495 3.037 10.167 1.00 89.50 78 LYS A N 1
ATOM 655 C CA . LYS A 1 78 ? 5.467 1.955 9.994 1.00 89.50 78 LYS A CA 1
ATOM 656 C C . LYS A 1 78 ? 5.513 1.425 8.563 1.00 89.50 78 LYS A C 1
ATOM 658 O O . LYS A 1 78 ? 6.596 1.140 8.058 1.00 89.50 78 LYS A O 1
ATOM 663 N N . LEU A 1 79 ? 4.356 1.293 7.913 1.00 84.88 79 LEU A N 1
ATOM 664 C CA . LEU A 1 79 ? 4.307 0.907 6.502 1.00 84.88 79 LEU A CA 1
ATOM 665 C C . LEU A 1 79 ? 4.946 1.987 5.626 1.00 84.88 79 LEU A C 1
ATOM 667 O O . LEU A 1 79 ? 5.724 1.666 4.737 1.00 84.88 79 LEU A O 1
ATOM 671 N N . ASP A 1 80 ? 4.667 3.259 5.900 1.00 86.31 80 ASP A N 1
ATOM 672 C CA . ASP A 1 80 ? 5.223 4.390 5.151 1.00 86.31 80 ASP A CA 1
ATOM 673 C C . ASP A 1 80 ? 6.756 4.432 5.215 1.00 86.31 80 ASP A C 1
ATOM 675 O O . ASP A 1 80 ? 7.424 4.551 4.191 1.00 86.31 80 ASP A O 1
ATOM 679 N N . GLU A 1 81 ? 7.326 4.229 6.405 1.00 85.94 81 GLU A N 1
ATOM 680 C CA . GLU A 1 81 ? 8.775 4.108 6.603 1.00 85.94 81 GLU A CA 1
ATOM 681 C C . GLU A 1 81 ? 9.358 2.951 5.780 1.00 85.94 81 GLU A C 1
ATOM 683 O O . GLU A 1 81 ? 10.341 3.121 5.063 1.00 85.94 81 GLU A O 1
ATOM 688 N N . TYR A 1 82 ? 8.742 1.770 5.850 1.00 77.44 82 TYR A N 1
ATOM 689 C CA . TYR A 1 82 ? 9.251 0.589 5.157 1.00 77.44 82 TYR A CA 1
ATOM 690 C C . TYR A 1 82 ? 9.186 0.731 3.627 1.00 77.44 82 TYR A C 1
ATOM 692 O O . TYR A 1 82 ? 10.090 0.280 2.926 1.00 77.44 82 TYR A O 1
ATOM 700 N N . TYR A 1 83 ? 8.144 1.374 3.093 1.00 74.06 83 TYR A N 1
ATOM 701 C CA . TYR A 1 83 ? 7.967 1.510 1.644 1.00 74.06 83 TYR A CA 1
ATOM 702 C C . TYR A 1 83 ? 8.650 2.733 1.043 1.00 74.06 83 TYR A C 1
ATOM 704 O O . TYR A 1 83 ? 9.127 2.654 -0.088 1.00 74.06 83 TYR A O 1
ATOM 712 N N . SER A 1 84 ? 8.815 3.819 1.795 1.00 77.25 84 SER A N 1
ATOM 713 C CA . SER A 1 84 ? 9.633 4.954 1.345 1.00 77.25 84 SER A CA 1
ATOM 714 C C . SER A 1 84 ? 11.092 4.551 1.098 1.00 77.25 84 SER A C 1
ATOM 716 O O . SER A 1 84 ? 11.695 5.010 0.129 1.00 77.25 84 SER A O 1
ATOM 718 N N . GLN A 1 85 ? 11.632 3.610 1.881 1.00 72.88 85 GLN A N 1
ATOM 719 C CA . GLN A 1 85 ? 12.951 3.010 1.626 1.00 72.88 85 GLN A CA 1
ATOM 720 C C . GLN A 1 85 ? 13.009 2.307 0.265 1.00 72.88 85 GLN A C 1
ATOM 722 O O . GLN A 1 85 ? 14.006 2.393 -0.444 1.00 72.88 85 GLN A O 1
ATOM 727 N N . THR A 1 86 ? 11.924 1.653 -0.159 1.00 68.00 86 THR A N 1
ATOM 728 C CA . THR A 1 86 ? 11.889 0.969 -1.463 1.00 68.00 86 THR A CA 1
ATOM 729 C C . THR A 1 86 ? 11.801 1.920 -2.655 1.00 68.00 86 THR A C 1
ATOM 731 O O . THR A 1 86 ? 12.248 1.564 -3.746 1.00 68.00 86 THR A O 1
ATOM 734 N N . ASP A 1 87 ? 11.295 3.134 -2.436 1.00 68.94 87 ASP A N 1
ATOM 735 C CA . ASP A 1 87 ? 11.316 4.208 -3.427 1.00 68.94 87 ASP A CA 1
ATOM 736 C C . ASP A 1 87 ? 12.677 4.920 -3.485 1.00 68.94 87 ASP A C 1
ATOM 738 O O . ASP A 1 87 ? 13.081 5.346 -4.566 1.00 68.94 87 ASP A O 1
ATOM 742 N N . HIS A 1 88 ? 13.395 5.027 -2.360 1.00 67.06 88 HIS A N 1
ATOM 743 C CA . HIS A 1 88 ? 14.665 5.757 -2.267 1.00 67.06 88 HIS A CA 1
ATOM 744 C C . HIS A 1 88 ? 15.904 4.901 -2.571 1.00 67.06 88 HIS A C 1
ATOM 746 O O . HIS A 1 88 ? 16.762 5.324 -3.338 1.00 67.06 88 HIS A O 1
ATOM 752 N N . ASP A 1 89 ? 15.990 3.688 -2.019 1.00 58.44 89 ASP A N 1
ATOM 753 C CA . ASP A 1 89 ? 17.223 2.885 -2.030 1.00 58.44 89 ASP A CA 1
ATOM 754 C C . ASP A 1 89 ? 17.390 2.038 -3.305 1.00 58.44 89 ASP A C 1
ATOM 756 O O . ASP A 1 89 ? 18.439 1.428 -3.525 1.00 58.44 89 ASP A O 1
ATOM 760 N N . ARG A 1 90 ? 16.342 1.938 -4.134 1.00 60.81 90 ARG A N 1
ATOM 761 C CA . ARG A 1 90 ? 16.320 1.126 -5.366 1.00 60.81 90 ARG A CA 1
ATOM 762 C C . ARG A 1 90 ? 15.664 1.843 -6.550 1.00 60.81 90 ARG A C 1
ATOM 764 O O . ARG A 1 90 ? 15.021 1.187 -7.367 1.00 60.81 90 ARG A O 1
ATOM 771 N N . ASP A 1 91 ? 15.787 3.167 -6.621 1.00 72.00 91 ASP A N 1
ATOM 772 C CA . ASP A 1 91 ? 15.362 3.990 -7.767 1.00 72.00 91 ASP A CA 1
ATOM 773 C C . ASP A 1 91 ? 13.919 3.729 -8.247 1.00 72.00 91 ASP A C 1
ATOM 775 O O . ASP A 1 91 ? 13.661 3.557 -9.436 1.00 72.00 91 ASP A O 1
ATOM 779 N N . HIS A 1 92 ? 12.944 3.687 -7.334 1.00 84.81 92 HIS A N 1
ATOM 780 C CA . HIS A 1 92 ? 11.536 3.421 -7.673 1.00 84.81 92 HIS A CA 1
ATOM 781 C C . HIS A 1 92 ? 11.293 2.054 -8.357 1.00 84.81 92 HIS A C 1
ATOM 783 O O . HIS A 1 92 ? 10.449 1.927 -9.254 1.00 84.81 92 HIS A O 1
ATOM 789 N N . ILE A 1 93 ? 12.002 1.003 -7.923 1.00 84.69 93 ILE A N 1
ATOM 790 C CA . ILE A 1 93 ? 11.928 -0.355 -8.494 1.00 84.69 93 ILE A CA 1
ATOM 791 C C . ILE A 1 93 ? 10.499 -0.878 -8.677 1.00 84.69 93 ILE A C 1
ATOM 793 O O . ILE A 1 93 ? 10.207 -1.546 -9.669 1.00 84.69 93 ILE A O 1
ATOM 797 N N . TYR A 1 94 ? 9.591 -0.573 -7.750 1.00 84.44 94 TYR A N 1
ATOM 798 C CA . TYR A 1 94 ? 8.201 -1.012 -7.830 1.00 84.44 94 TYR A CA 1
ATOM 799 C C . TYR A 1 94 ? 7.415 -0.269 -8.908 1.00 84.44 94 TYR A C 1
ATOM 801 O O . TYR A 1 94 ? 6.683 -0.902 -9.676 1.00 84.44 94 TYR A O 1
ATOM 809 N N . ALA A 1 95 ? 7.615 1.044 -9.030 1.00 85.00 95 ALA A N 1
ATOM 810 C CA . ALA A 1 95 ? 7.000 1.829 -10.090 1.00 85.00 95 ALA A CA 1
ATOM 811 C C . ALA A 1 95 ? 7.510 1.374 -11.467 1.00 85.00 95 ALA A C 1
ATOM 813 O O . ALA A 1 95 ? 6.711 1.093 -12.360 1.00 85.00 95 ALA A O 1
ATOM 814 N N . ILE A 1 96 ? 8.826 1.183 -11.608 1.00 87.00 96 ILE A N 1
ATOM 815 C CA . ILE A 1 96 ? 9.459 0.670 -12.832 1.00 87.00 96 ILE A CA 1
ATOM 816 C C . ILE A 1 96 ? 8.943 -0.731 -13.173 1.00 87.00 96 ILE A C 1
ATOM 818 O O . ILE A 1 96 ? 8.546 -0.983 -14.309 1.00 87.00 96 ILE A O 1
ATOM 822 N N . SER A 1 97 ? 8.889 -1.638 -12.194 1.00 86.38 97 SER A N 1
ATOM 823 C CA . SER A 1 97 ? 8.365 -2.998 -12.390 1.00 86.38 97 SER A CA 1
ATOM 824 C C . SER A 1 97 ? 6.912 -2.977 -12.860 1.00 86.38 97 SER A C 1
ATOM 826 O O . SER A 1 97 ? 6.532 -3.756 -13.729 1.00 86.38 97 SER A O 1
ATOM 828 N N . THR A 1 98 ? 6.109 -2.058 -12.323 1.00 86.88 98 THR A N 1
ATOM 829 C CA . THR A 1 98 ? 4.714 -1.862 -12.735 1.00 86.88 98 THR A CA 1
ATOM 830 C C . THR A 1 98 ? 4.615 -1.333 -14.165 1.00 86.88 98 THR A C 1
ATOM 832 O O . THR A 1 98 ? 3.769 -1.799 -14.924 1.00 86.88 98 THR A O 1
ATOM 835 N N . MET A 1 99 ? 5.511 -0.430 -14.577 1.00 87.75 99 MET A N 1
ATOM 836 C CA . MET A 1 99 ? 5.575 0.060 -15.961 1.00 87.75 99 MET A CA 1
ATOM 837 C C . MET A 1 99 ? 6.028 -1.012 -16.958 1.00 87.75 99 MET A C 1
ATOM 839 O O . MET A 1 99 ? 5.568 -1.012 -18.100 1.00 87.75 99 MET A O 1
ATOM 843 N N . LEU A 1 100 ? 6.915 -1.919 -16.535 1.00 86.31 100 LEU A N 1
ATOM 844 C CA . LEU A 1 100 ? 7.357 -3.068 -17.331 1.00 86.31 100 LEU A CA 1
ATOM 845 C C . LEU A 1 100 ? 6.296 -4.170 -17.419 1.00 86.31 100 LEU A C 1
ATOM 847 O O . LEU A 1 100 ? 6.334 -4.971 -18.354 1.00 86.31 100 LEU A O 1
ATOM 851 N N . ALA A 1 101 ? 5.361 -4.228 -16.466 1.00 85.25 101 ALA A N 1
ATOM 852 C CA . ALA A 1 101 ? 4.315 -5.235 -16.463 1.00 85.25 101 ALA A CA 1
ATOM 853 C C . ALA A 1 101 ? 3.389 -5.046 -17.681 1.00 85.25 101 ALA A C 1
ATOM 855 O O . ALA A 1 101 ? 2.834 -3.958 -17.876 1.00 85.25 101 ALA A O 1
ATOM 856 N N . PRO A 1 102 ? 3.188 -6.090 -18.503 1.00 79.31 102 PRO A N 1
ATOM 857 C CA . PRO A 1 102 ? 2.443 -5.980 -19.754 1.00 79.31 102 PRO A CA 1
ATOM 858 C C . PRO A 1 102 ? 0.964 -5.638 -19.547 1.00 79.31 102 PRO A C 1
ATOM 860 O O . PRO A 1 102 ? 0.375 -5.029 -20.446 1.00 79.31 102 PRO A O 1
ATOM 863 N N . ASP A 1 103 ? 0.413 -5.993 -18.383 1.00 76.44 103 ASP A N 1
ATOM 864 C CA . ASP A 1 103 ? -0.997 -5.826 -18.018 1.00 76.44 103 ASP A CA 1
ATOM 865 C C . ASP A 1 103 ? -1.329 -4.390 -17.586 1.00 76.44 103 ASP A C 1
ATOM 867 O O . ASP A 1 103 ? -2.392 -3.872 -17.913 1.00 76.44 103 ASP A O 1
ATOM 871 N N . ASN A 1 104 ? -0.395 -3.723 -16.899 1.00 68.88 104 ASN A N 1
ATOM 872 C CA . ASN A 1 104 ? -0.597 -2.393 -16.313 1.00 68.88 104 ASN A CA 1
ATOM 873 C C . ASN A 1 104 ? 0.025 -1.278 -17.167 1.00 68.88 104 ASN A C 1
ATOM 875 O O . ASN A 1 104 ? -0.577 -0.214 -17.361 1.00 68.88 104 ASN A O 1
ATOM 879 N N . ARG A 1 105 ? 1.234 -1.523 -17.697 1.00 75.62 105 ARG A N 1
ATOM 880 C CA . ARG A 1 105 ? 2.053 -0.561 -18.454 1.00 75.62 105 ARG A CA 1
ATOM 881 C C . ARG A 1 105 ? 2.061 0.818 -17.775 1.00 75.62 105 ARG A C 1
ATOM 883 O O . ARG A 1 105 ? 1.962 0.947 -16.558 1.00 75.62 105 ARG A O 1
ATOM 890 N N . PHE A 1 106 ? 2.149 1.889 -18.563 1.00 78.56 106 PHE A N 1
ATOM 891 C CA . PHE A 1 106 ? 2.034 3.254 -18.048 1.00 78.56 106 PHE A CA 1
ATOM 892 C C . PHE A 1 106 ? 0.593 3.637 -17.652 1.00 78.56 106 PHE A C 1
ATOM 894 O O . PHE A 1 106 ? 0.397 4.636 -16.966 1.00 78.56 106 PHE A O 1
ATOM 901 N N . GLN A 1 107 ? -0.423 2.874 -18.076 1.00 81.44 107 GLN A N 1
ATOM 902 C CA . GLN A 1 107 ? -1.832 3.230 -17.861 1.00 81.44 107 GLN A CA 1
ATOM 903 C C . GLN A 1 107 ? -2.214 3.238 -16.380 1.00 81.44 107 GLN A C 1
ATOM 905 O O . GLN A 1 107 ? -3.000 4.086 -15.971 1.00 81.44 107 GLN A O 1
ATOM 910 N N . PHE A 1 108 ? -1.595 2.371 -15.574 1.00 80.19 108 PHE A N 1
ATOM 911 C CA . PHE A 1 108 ? -1.785 2.338 -14.122 1.00 80.19 108 PHE A CA 1
ATOM 912 C C . PHE A 1 108 ? -1.554 3.699 -13.445 1.00 80.19 108 PHE A C 1
ATOM 914 O O . PHE A 1 108 ? -2.258 4.052 -12.507 1.00 80.19 108 PHE A O 1
ATOM 921 N N . PHE A 1 109 ? -0.608 4.496 -13.950 1.00 81.31 109 PHE A N 1
ATOM 922 C CA . PHE A 1 109 ? -0.270 5.800 -13.376 1.00 81.31 109 PHE A CA 1
ATOM 923 C C . PHE A 1 109 ? -1.131 6.948 -13.911 1.00 81.31 109 PHE A C 1
ATOM 925 O O . PHE A 1 109 ? -0.999 8.079 -13.448 1.00 81.31 109 PHE A O 1
ATOM 932 N N . LEU A 1 110 ? -1.984 6.694 -14.907 1.00 81.44 110 LEU A N 1
ATOM 933 C CA . LEU A 1 110 ? -2.879 7.702 -15.481 1.00 81.44 110 LEU A CA 1
ATOM 934 C C . LEU A 1 110 ? -4.181 7.866 -14.686 1.00 81.44 110 LEU A C 1
ATOM 936 O O . LEU A 1 110 ? -4.976 8.732 -15.041 1.00 81.44 110 LEU A O 1
ATOM 940 N N . THR A 1 111 ? -4.403 7.061 -13.642 1.00 79.75 111 THR A N 1
ATOM 941 C CA . THR A 1 111 ? -5.559 7.216 -12.751 1.00 79.75 111 THR A CA 1
ATOM 942 C C . THR A 1 111 ? -5.442 8.481 -11.894 1.00 79.75 111 THR A C 1
ATOM 944 O O . THR A 1 111 ? -4.353 9.038 -11.713 1.00 79.75 111 THR A O 1
ATOM 947 N N . ASP A 1 112 ? -6.578 8.928 -11.354 1.00 76.25 112 ASP A N 1
ATOM 948 C CA . ASP A 1 112 ? -6.678 10.134 -10.518 1.00 76.25 112 ASP A CA 1
ATOM 949 C C . ASP A 1 112 ? -5.931 10.013 -9.178 1.00 76.25 112 ASP A C 1
ATOM 951 O O . ASP A 1 112 ? -5.702 11.015 -8.502 1.00 76.25 112 ASP A O 1
ATOM 955 N N . ASP A 1 113 ? -5.499 8.803 -8.816 1.00 76.19 113 ASP A N 1
ATOM 956 C CA . ASP A 1 113 ? -4.745 8.526 -7.590 1.00 76.19 113 ASP A CA 1
ATOM 957 C C . ASP A 1 113 ? -3.310 9.081 -7.635 1.00 76.19 113 ASP A C 1
ATOM 959 O O . ASP A 1 113 ? -2.645 9.188 -6.604 1.00 76.19 113 ASP A O 1
ATOM 963 N N . TRP A 1 114 ? -2.822 9.459 -8.822 1.00 80.31 114 TRP A N 1
ATOM 964 C CA . TRP A 1 114 ? -1.453 9.929 -9.026 1.00 80.31 114 TRP A CA 1
ATOM 965 C C . TRP A 1 114 ? -1.408 11.421 -9.339 1.00 80.31 114 TRP A C 1
ATOM 967 O O . TRP A 1 114 ? -2.092 11.925 -10.236 1.00 80.31 114 TRP A O 1
ATOM 977 N N . THR A 1 115 ? -0.522 12.151 -8.663 1.00 83.06 115 THR A N 1
ATOM 978 C CA . THR A 1 115 ? -0.229 13.536 -9.047 1.00 83.06 115 THR A CA 1
ATOM 979 C C . THR A 1 115 ? 0.645 13.567 -10.299 1.00 83.06 115 THR A C 1
ATOM 981 O O . THR A 1 115 ? 1.350 12.609 -10.635 1.00 83.06 115 THR A O 1
ATOM 984 N N . LYS A 1 116 ? 0.621 14.698 -11.012 1.00 83.88 116 LYS A N 1
ATOM 985 C CA . LYS A 1 116 ? 1.480 14.895 -12.187 1.00 83.88 116 LYS A CA 1
ATOM 986 C C . LYS A 1 116 ? 2.964 14.756 -11.832 1.00 83.88 116 LYS A C 1
ATOM 988 O O . LYS A 1 116 ? 3.705 14.133 -12.579 1.00 83.88 116 LYS A O 1
ATOM 993 N N . GLU A 1 117 ? 3.362 15.278 -10.676 1.00 85.06 117 GLU A N 1
ATOM 994 C CA . GLU A 1 117 ? 4.743 15.236 -10.190 1.00 85.06 117 GLU A CA 1
ATOM 995 C C . GLU A 1 117 ? 5.260 13.799 -10.055 1.00 85.06 117 GLU A C 1
ATOM 997 O O . GLU A 1 117 ? 6.324 13.478 -10.582 1.00 85.06 117 GLU A O 1
ATOM 1002 N N . TRP A 1 118 ? 4.481 12.908 -9.431 1.00 83.06 118 TRP A N 1
ATOM 1003 C CA . TRP A 1 118 ? 4.863 11.501 -9.284 1.00 83.06 118 TRP A CA 1
ATOM 1004 C C . TRP A 1 118 ? 4.905 10.764 -10.623 1.00 83.06 118 TRP A C 1
ATOM 1006 O O . TRP A 1 118 ? 5.845 10.010 -10.875 1.00 83.06 118 TRP A O 1
ATOM 1016 N N . ARG A 1 119 ? 3.946 11.027 -11.522 1.00 85.06 119 ARG A N 1
ATOM 1017 C CA . ARG A 1 119 ? 3.965 10.461 -12.882 1.00 85.06 119 ARG A CA 1
ATOM 1018 C C . ARG A 1 119 ? 5.232 10.829 -13.643 1.00 85.06 119 ARG A C 1
ATOM 1020 O O . ARG A 1 119 ? 5.847 9.962 -14.264 1.00 85.06 119 ARG A O 1
ATOM 1027 N N . ASP A 1 120 ? 5.589 12.109 -13.620 1.00 87.25 120 ASP A N 1
ATOM 1028 C CA . ASP A 1 120 ? 6.745 12.626 -14.347 1.00 87.25 120 ASP A CA 1
ATOM 1029 C C . ASP A 1 120 ? 8.042 12.071 -13.740 1.00 87.25 120 ASP A C 1
ATOM 1031 O O . ASP A 1 120 ? 8.917 11.614 -14.477 1.00 87.25 120 ASP A O 1
ATOM 1035 N N . LYS A 1 121 ? 8.117 11.988 -12.403 1.00 87.88 121 LYS A N 1
ATOM 1036 C CA . LYS A 1 121 ? 9.247 11.384 -11.685 1.00 87.88 121 LYS A CA 1
ATOM 1037 C C . LYS A 1 121 ? 9.447 9.914 -12.056 1.00 87.88 121 LYS A C 1
ATOM 1039 O O . LYS A 1 121 ? 10.545 9.530 -12.451 1.00 87.88 121 LYS A O 1
ATOM 1044 N N . TYR A 1 122 ? 8.399 9.092 -11.984 1.00 87.69 122 TYR A N 1
ATOM 1045 C CA . TYR A 1 122 ? 8.513 7.669 -12.315 1.00 87.69 122 TYR A CA 1
ATOM 1046 C C . TYR A 1 122 ? 8.810 7.435 -13.798 1.00 87.69 122 TYR A C 1
ATOM 1048 O O . TYR A 1 122 ? 9.564 6.523 -14.134 1.00 87.69 122 TYR A O 1
ATOM 1056 N N . ARG A 1 123 ? 8.271 8.275 -14.694 1.00 87.06 123 ARG A N 1
ATOM 1057 C CA . ARG A 1 123 ? 8.605 8.228 -16.123 1.00 87.06 123 ARG A CA 1
ATOM 1058 C C . ARG A 1 123 ? 10.090 8.494 -16.358 1.00 87.06 123 ARG A C 1
ATOM 1060 O O . ARG A 1 123 ? 10.701 7.751 -17.123 1.00 87.06 123 ARG A O 1
ATOM 1067 N N . ALA A 1 124 ? 10.644 9.527 -15.726 1.00 88.56 124 ALA A N 1
ATOM 1068 C CA . ALA A 1 124 ? 12.060 9.856 -15.845 1.00 88.56 124 ALA A CA 1
ATOM 1069 C C . ALA A 1 124 ? 12.931 8.696 -15.342 1.00 88.56 124 ALA A C 1
ATOM 1071 O O . ALA A 1 124 ? 13.752 8.185 -16.096 1.00 88.56 124 ALA A O 1
ATOM 1072 N N . SER A 1 125 ? 12.653 8.171 -14.141 1.00 87.94 125 SER A N 1
ATOM 1073 C CA . SER A 1 125 ? 13.396 7.023 -13.598 1.00 87.94 125 SER A CA 1
ATOM 1074 C C . SER A 1 125 ? 13.320 5.781 -14.489 1.00 87.94 125 SER A C 1
ATOM 1076 O O . SER A 1 125 ? 14.313 5.073 -14.660 1.00 87.94 125 SER A O 1
ATOM 1078 N N . PHE A 1 126 ? 12.165 5.518 -15.106 1.00 88.88 126 PHE A N 1
ATOM 1079 C CA . PHE A 1 126 ? 12.025 4.434 -16.074 1.00 88.88 126 PHE A CA 1
ATOM 1080 C C . PHE A 1 126 ? 12.911 4.642 -17.310 1.00 88.88 126 PHE A C 1
ATOM 1082 O O . PHE A 1 126 ? 13.584 3.710 -17.744 1.00 88.88 126 PHE A O 1
ATOM 1089 N N . GLN A 1 127 ? 12.929 5.854 -17.871 1.00 88.38 127 GLN A N 1
ATOM 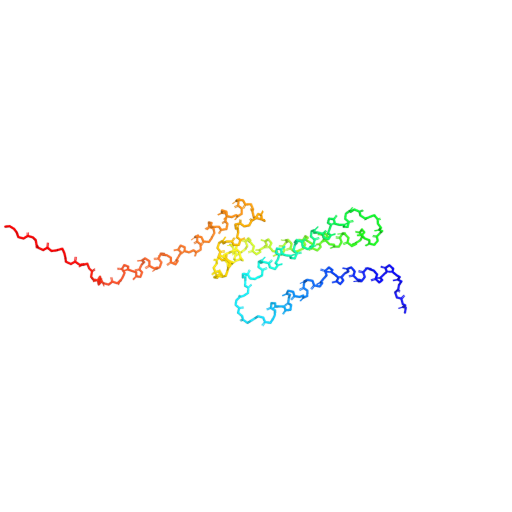1090 C CA . GLN A 1 127 ? 13.766 6.186 -19.027 1.00 88.38 127 GLN A CA 1
ATOM 1091 C C . GLN A 1 127 ? 15.254 6.058 -18.698 1.00 88.38 127 GLN A C 1
ATOM 1093 O O . GLN A 1 127 ? 15.975 5.404 -19.451 1.00 88.38 127 GLN A O 1
ATOM 1098 N N . ASP A 1 128 ? 15.680 6.589 -17.552 1.00 88.94 128 ASP A N 1
ATOM 1099 C CA . ASP A 1 128 ? 17.065 6.510 -17.083 1.00 88.94 128 ASP A CA 1
ATOM 1100 C C . ASP A 1 128 ? 17.519 5.052 -16.926 1.00 88.94 128 ASP A C 1
ATOM 1102 O O . ASP A 1 128 ? 18.605 4.675 -17.368 1.00 88.94 128 ASP A O 1
ATOM 1106 N N . THR A 1 129 ? 16.641 4.189 -16.403 1.00 87.12 129 THR A N 1
ATOM 1107 C CA . THR A 1 129 ? 16.908 2.748 -16.250 1.00 87.12 129 THR A CA 1
ATOM 1108 C C . THR A 1 129 ? 17.130 2.040 -17.593 1.00 87.12 129 THR A C 1
ATOM 1110 O O . THR A 1 129 ? 17.836 1.030 -17.660 1.00 87.12 129 THR A O 1
ATOM 1113 N N . LEU A 1 130 ? 16.549 2.550 -18.683 1.00 87.25 130 LEU A N 1
ATOM 1114 C CA . LEU A 1 130 ? 16.697 1.971 -20.019 1.00 87.25 130 LEU A CA 1
ATOM 1115 C C . LEU A 1 130 ? 17.953 2.447 -20.761 1.00 87.25 130 LEU A C 1
ATOM 1117 O O . LEU A 1 130 ? 18.387 1.741 -21.677 1.00 87.25 130 LEU A O 1
ATOM 1121 N N . LEU A 1 131 ? 18.560 3.576 -20.373 1.00 88.50 131 LEU A N 1
ATOM 1122 C CA . LEU A 1 131 ? 19.725 4.154 -21.062 1.00 88.50 131 LEU A CA 1
ATOM 1123 C C . LEU A 1 131 ? 20.866 3.137 -21.274 1.00 88.50 131 LEU A C 1
ATOM 1125 O O . LEU A 1 131 ? 21.275 2.953 -22.424 1.00 88.50 131 LEU A O 1
ATOM 1129 N N . PRO A 1 132 ? 21.309 2.354 -20.265 1.00 88.00 132 PRO A N 1
ATOM 1130 C CA . PRO A 1 132 ? 22.410 1.403 -20.454 1.00 88.00 132 PRO A CA 1
ATOM 1131 C C . PRO A 1 132 ? 22.072 0.256 -21.419 1.00 88.00 132 PRO A C 1
ATOM 1133 O O . PRO A 1 132 ? 22.956 -0.418 -21.954 1.00 88.00 132 PRO A O 1
ATOM 1136 N N . TYR A 1 133 ? 20.786 -0.043 -21.611 1.00 85.62 133 TYR A N 1
ATOM 1137 C CA . TYR A 1 133 ? 20.339 -1.048 -22.576 1.00 85.62 133 TYR A CA 1
ATOM 1138 C C . TYR A 1 133 ? 20.295 -0.468 -23.987 1.00 85.62 133 TYR A C 1
ATOM 1140 O O . TYR A 1 133 ? 20.704 -1.146 -24.929 1.00 85.62 133 TYR A O 1
ATOM 1148 N N . GLN A 1 134 ? 19.850 0.781 -24.130 1.00 86.62 134 GLN A N 1
ATOM 1149 C CA . GLN A 1 134 ? 19.839 1.496 -25.405 1.00 86.62 134 GLN A CA 1
ATOM 1150 C C . GLN A 1 134 ? 21.261 1.703 -25.939 1.00 86.62 134 GLN A C 1
ATOM 1152 O O . GLN A 1 134 ? 21.521 1.418 -27.106 1.00 86.62 134 GLN A O 1
ATOM 1157 N N . GLU A 1 135 ? 22.200 2.100 -25.078 1.00 88.38 135 GLU A N 1
ATOM 1158 C CA . GLU A 1 135 ? 23.615 2.252 -25.433 1.00 88.38 135 GLU A CA 1
ATOM 1159 C C . GLU A 1 135 ? 24.232 0.924 -25.890 1.00 88.38 135 GLU A C 1
ATOM 1161 O O . GLU A 1 135 ? 24.857 0.858 -26.950 1.00 88.38 135 GLU A O 1
ATOM 1166 N N . ARG A 1 136 ? 23.984 -0.172 -25.156 1.00 87.75 136 ARG A N 1
ATOM 1167 C CA . ARG A 1 136 ? 24.446 -1.515 -25.551 1.00 87.75 136 ARG A CA 1
ATOM 1168 C C . ARG A 1 136 ? 23.838 -1.985 -26.868 1.00 87.75 136 ARG A C 1
ATOM 1170 O O . ARG A 1 136 ? 24.540 -2.590 -27.680 1.00 87.75 136 ARG A O 1
ATOM 1177 N N . GLN A 1 137 ? 22.556 -1.714 -27.105 1.00 82.06 137 GLN A N 1
ATOM 1178 C CA . GLN A 1 137 ? 21.915 -2.024 -28.384 1.00 82.06 137 GLN A CA 1
ATOM 1179 C C . GLN A 1 137 ? 22.543 -1.220 -29.526 1.00 82.06 137 GLN A C 1
ATOM 1181 O O . GLN A 1 137 ? 22.853 -1.803 -30.562 1.00 82.06 137 GLN A O 1
ATOM 1186 N N . ALA A 1 138 ? 22.798 0.076 -29.333 1.00 82.12 138 ALA A N 1
ATOM 1187 C CA . ALA A 1 138 ? 23.438 0.926 -30.335 1.00 82.12 138 ALA A CA 1
ATOM 1188 C C . ALA A 1 138 ? 24.864 0.455 -30.674 1.00 82.12 138 ALA A C 1
ATOM 1190 O O . ALA A 1 138 ? 25.220 0.385 -31.850 1.00 82.12 138 ALA A O 1
ATOM 1191 N N . MET A 1 139 ? 25.653 0.049 -29.672 1.00 76.62 139 MET A N 1
ATOM 1192 C CA . MET A 1 139 ? 26.978 -0.555 -29.882 1.00 76.62 139 MET A CA 1
ATOM 1193 C C . MET A 1 139 ? 26.883 -1.878 -30.656 1.00 76.62 139 MET A C 1
ATOM 1195 O O . MET A 1 139 ? 27.587 -2.075 -31.640 1.00 76.62 139 MET A O 1
ATOM 1199 N N . THR A 1 140 ? 25.938 -2.746 -30.285 1.00 73.94 140 THR A N 1
ATOM 1200 C CA . THR A 1 140 ? 25.732 -4.047 -30.948 1.00 73.94 140 THR A CA 1
ATOM 1201 C C . THR A 1 140 ? 25.241 -3.902 -32.395 1.00 73.94 140 THR A C 1
ATOM 1203 O O . THR A 1 140 ? 25.518 -4.758 -33.231 1.00 73.94 140 THR A O 1
ATOM 1206 N N . ILE A 1 141 ? 24.494 -2.840 -32.710 1.00 66.44 141 ILE A N 1
ATOM 1207 C CA . ILE A 1 141 ? 24.042 -2.529 -34.074 1.00 66.44 141 ILE A CA 1
ATOM 1208 C C . ILE A 1 141 ? 25.198 -1.980 -34.919 1.00 66.44 141 ILE A C 1
ATOM 1210 O O . ILE A 1 141 ? 25.315 -2.360 -36.082 1.00 66.44 141 ILE A O 1
ATOM 1214 N N . ASN A 1 142 ? 26.067 -1.147 -34.340 1.00 59.28 142 ASN A N 1
ATOM 1215 C CA . ASN A 1 142 ? 27.232 -0.588 -35.032 1.00 59.28 142 ASN A CA 1
ATOM 1216 C C . ASN A 1 142 ? 28.339 -1.626 -35.304 1.00 59.28 142 ASN A C 1
ATOM 1218 O O . ASN A 1 142 ? 29.072 -1.469 -36.276 1.00 59.28 142 ASN A O 1
ATOM 1222 N N . ASP A 1 143 ? 28.415 -2.701 -34.512 1.00 56.16 143 ASP A N 1
ATOM 1223 C CA . ASP A 1 143 ? 29.346 -3.824 -34.723 1.00 56.16 143 ASP A CA 1
ATOM 1224 C C . ASP A 1 143 ? 28.822 -4.909 -35.686 1.00 56.16 143 ASP A C 1
ATOM 1226 O O . ASP A 1 143 ? 29.532 -5.872 -35.993 1.00 56.16 143 ASP A O 1
ATOM 1230 N N . ARG A 1 144 ? 27.593 -4.788 -36.212 1.00 48.31 144 ARG A N 1
ATOM 1231 C CA . ARG A 1 144 ? 27.129 -5.669 -37.296 1.00 48.31 144 ARG A CA 1
ATOM 1232 C C . ARG A 1 144 ? 27.676 -5.146 -38.629 1.00 48.31 144 ARG A C 1
ATOM 1234 O O . ARG A 1 144 ? 27.263 -4.062 -39.044 1.00 48.31 144 ARG A O 1
ATOM 1241 N N . PRO A 1 145 ? 28.543 -5.889 -39.352 1.00 45.69 145 PRO A N 1
ATOM 1242 C CA . PRO A 1 145 ? 28.926 -5.498 -40.703 1.00 45.69 145 PRO A CA 1
ATOM 1243 C C . PRO A 1 145 ? 27.656 -5.389 -41.552 1.00 45.69 145 PRO A C 1
ATOM 1245 O O . PRO A 1 145 ? 26.824 -6.298 -41.565 1.00 45.69 145 PRO A O 1
ATOM 1248 N N . GLY A 1 146 ? 27.485 -4.226 -42.183 1.00 51.78 146 GLY A N 1
ATOM 1249 C CA . GLY A 1 146 ? 26.242 -3.806 -42.817 1.00 51.78 146 GLY A CA 1
ATOM 1250 C C . GLY A 1 146 ? 25.672 -4.850 -43.770 1.00 51.78 146 GLY A C 1
ATOM 1251 O O . GLY A 1 146 ? 26.201 -5.069 -44.857 1.00 51.78 146 GLY A O 1
ATOM 1252 N N . ILE A 1 147 ? 24.541 -5.438 -43.390 1.00 44.72 147 ILE A N 1
ATOM 1253 C CA . ILE A 1 147 ? 23.679 -6.138 -44.333 1.00 44.72 147 ILE A CA 1
ATOM 1254 C C . ILE A 1 147 ? 22.712 -5.099 -44.905 1.00 44.72 147 ILE A C 1
ATOM 1256 O O . ILE A 1 147 ? 21.817 -4.607 -44.221 1.00 44.72 147 ILE A O 1
ATOM 1260 N N . CYS A 1 148 ? 22.952 -4.794 -46.181 1.00 37.88 148 CYS A N 1
ATOM 1261 C CA . CYS A 1 148 ? 22.060 -4.141 -47.138 1.00 37.88 148 CYS A CA 1
ATOM 1262 C C . CYS A 1 148 ? 21.770 -2.646 -46.925 1.00 37.88 148 CYS A C 1
ATOM 1264 O O . CYS A 1 148 ? 20.667 -2.239 -46.569 1.00 37.88 148 CYS A O 1
ATOM 1266 N N . ARG A 1 149 ? 22.726 -1.800 -47.333 1.00 38.53 149 ARG A N 1
ATOM 1267 C CA . ARG A 1 149 ? 22.375 -0.527 -47.980 1.00 38.53 149 ARG A CA 1
ATOM 1268 C C . ARG A 1 149 ? 21.942 -0.886 -49.404 1.00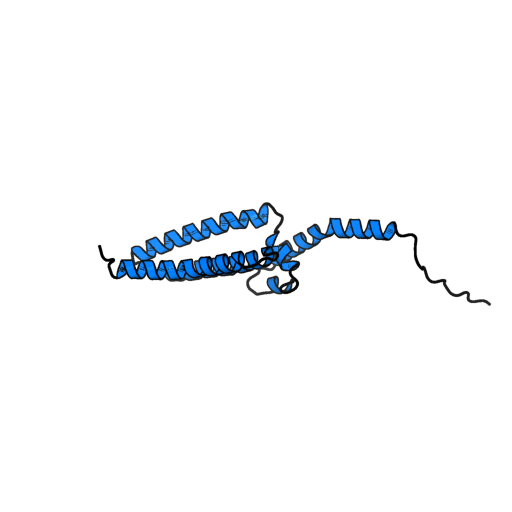 38.53 149 ARG A C 1
ATOM 1270 O O . ARG A 1 149 ? 22.778 -1.333 -50.182 1.00 38.53 149 ARG A O 1
ATOM 1277 N N . SER A 1 150 ? 20.649 -0.788 -49.709 1.00 37.94 150 SER A N 1
ATOM 1278 C CA . SER A 1 150 ? 20.145 -1.013 -51.064 1.00 37.94 150 SER A CA 1
ATOM 1279 C C . SER A 1 150 ? 20.853 -0.077 -52.044 1.00 37.94 150 SER A C 1
ATOM 1281 O O . SER A 1 150 ? 21.006 1.123 -51.794 1.00 37.94 150 SER A O 1
ATOM 1283 N N . GLU A 1 151 ? 21.331 -0.669 -53.134 1.00 34.97 151 GLU A N 1
ATOM 1284 C CA . GLU A 1 151 ? 21.950 0.009 -54.263 1.00 34.97 151 GLU A CA 1
ATOM 1285 C C . GLU A 1 151 ? 21.026 1.126 -54.755 1.00 34.97 151 GLU A C 1
ATOM 1287 O O . GLU A 1 151 ? 19.857 0.904 -55.074 1.00 34.97 151 GLU A O 1
ATOM 1292 N N . LYS A 1 152 ? 21.552 2.354 -54.802 1.00 39.31 152 LYS A N 1
ATOM 1293 C CA . LYS A 1 152 ? 20.917 3.416 -55.574 1.00 39.31 152 LYS A CA 1
ATOM 1294 C C . LYS A 1 152 ? 21.046 3.032 -57.042 1.00 39.31 152 LYS A C 1
ATOM 1296 O O . LYS A 1 152 ? 22.152 2.883 -57.552 1.00 39.31 152 LYS A O 1
ATOM 1301 N N . SER A 1 153 ? 19.892 2.866 -57.671 1.00 35.56 153 SER A N 1
ATOM 1302 C CA . SER A 1 153 ? 19.692 2.711 -59.103 1.00 35.56 153 SER A CA 1
ATOM 1303 C C . SER A 1 153 ? 20.555 3.684 -59.906 1.00 35.56 153 SER A C 1
ATOM 1305 O O . SER A 1 153 ? 20.480 4.901 -59.729 1.00 35.56 153 SER A O 1
ATOM 1307 N N . VAL A 1 154 ? 21.352 3.108 -60.801 1.00 44.06 154 VAL A N 1
ATOM 1308 C CA . VAL A 1 154 ? 21.967 3.771 -61.950 1.00 44.06 154 VAL A CA 1
ATOM 1309 C C . VAL A 1 154 ? 20.849 4.385 -62.796 1.00 44.06 154 VAL A C 1
ATOM 1311 O O . VAL A 1 154 ? 19.977 3.662 -63.275 1.00 44.06 154 VAL A O 1
ATOM 1314 N N . GLN A 1 155 ? 20.877 5.703 -62.981 1.00 40.06 155 GLN A N 1
ATOM 1315 C CA . GLN A 1 155 ? 20.145 6.383 -64.045 1.00 40.06 155 GLN A CA 1
ATOM 1316 C C . GLN A 1 155 ? 21.206 6.856 -65.047 1.00 40.06 155 GLN A C 1
ATOM 1318 O O . GLN A 1 155 ? 22.001 7.740 -64.730 1.00 40.06 155 GLN A O 1
ATOM 1323 N N . ASN A 1 156 ? 21.270 6.181 -66.195 1.00 40.03 156 ASN A N 1
ATOM 1324 C CA . ASN A 1 156 ? 22.026 6.618 -67.366 1.00 40.03 156 ASN A CA 1
ATOM 1325 C C . ASN A 1 156 ? 21.274 7.767 -68.047 1.00 40.03 156 ASN A C 1
ATOM 1327 O O . ASN A 1 156 ? 20.064 7.642 -68.237 1.00 40.03 156 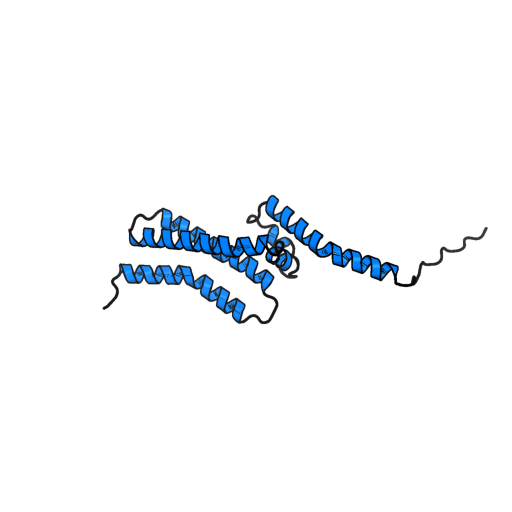ASN A O 1
ATOM 1331 N N . ASP A 1 157 ? 22.018 8.786 -68.471 1.00 40.03 157 ASP A N 1
ATOM 1332 C CA . ASP A 1 157 ? 21.833 9.488 -69.746 1.00 40.03 157 ASP A CA 1
ATOM 1333 C C . ASP A 1 157 ? 23.190 9.497 -70.467 1.00 40.03 157 ASP A C 1
ATOM 1335 O O . ASP A 1 157 ? 24.216 9.711 -69.774 1.00 40.03 157 ASP A O 1
#